Protein AF-Q4D6M6-F1 (afdb_monomer)

pLDDT: mean 87.9, std 9.75, range [48.12, 96.12]

Mean predicted aligned error: 6.36 Å

Structure (mmCIF, N/CA/C/O backbone):
data_AF-Q4D6M6-F1
#
_entry.id   AF-Q4D6M6-F1
#
loop_
_atom_site.group_PDB
_atom_site.id
_atom_site.type_symbol
_atom_site.label_atom_id
_atom_site.label_alt_id
_atom_site.label_comp_id
_atom_site.label_asym_id
_atom_site.label_entity_id
_atom_site.label_seq_id
_atom_site.pdbx_PDB_ins_code
_atom_site.Cartn_x
_atom_site.Cartn_y
_atom_site.Cartn_z
_atom_site.occupancy
_atom_site.B_iso_or_equiv
_atom_site.auth_seq_id
_atom_site.auth_comp_id
_atom_site.a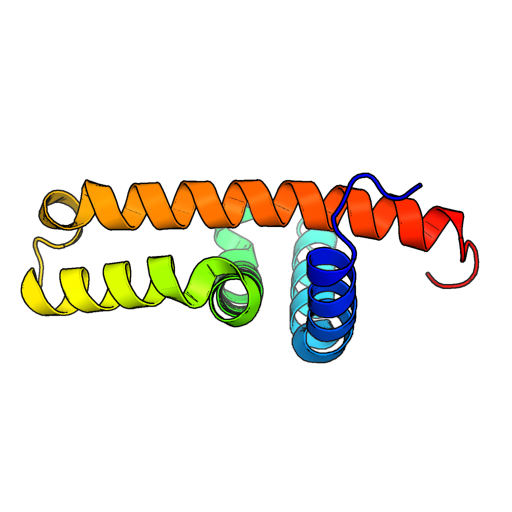uth_asym_id
_atom_site.auth_atom_id
_atom_site.pdbx_PDB_model_num
ATOM 1 N N . MET A 1 1 ? 12.148 -14.452 -15.014 1.00 64.62 1 MET A N 1
ATOM 2 C CA . MET A 1 1 ? 10.703 -14.711 -14.810 1.00 64.62 1 MET A CA 1
ATOM 3 C C . MET A 1 1 ? 10.136 -13.588 -13.953 1.00 64.62 1 MET A C 1
ATOM 5 O O . MET A 1 1 ? 10.892 -13.062 -13.146 1.00 64.62 1 MET A O 1
ATOM 9 N N . SER A 1 2 ? 8.887 -13.163 -14.180 1.00 75.06 2 SER A N 1
ATOM 10 C CA . SER A 1 2 ? 8.258 -12.115 -13.354 1.00 75.06 2 SER A CA 1
ATOM 11 C C . SER A 1 2 ? 8.113 -12.608 -11.917 1.00 75.06 2 SER A C 1
ATOM 13 O O . SER A 1 2 ? 7.853 -13.793 -11.712 1.00 75.06 2 SER A O 1
ATOM 15 N N . ARG A 1 3 ? 8.283 -11.724 -10.929 1.00 82.94 3 ARG A N 1
ATOM 16 C CA . ARG A 1 3 ? 7.992 -12.064 -9.523 1.00 82.94 3 ARG A CA 1
ATOM 17 C C . ARG A 1 3 ? 6.497 -12.271 -9.267 1.00 82.94 3 ARG A C 1
ATOM 19 O O . ARG A 1 3 ? 6.129 -12.938 -8.305 1.00 82.94 3 ARG A O 1
ATOM 26 N N . ASN A 1 4 ? 5.647 -11.696 -10.112 1.00 88.31 4 ASN A N 1
ATOM 27 C CA . ASN A 1 4 ? 4.201 -11.825 -10.026 1.00 88.31 4 ASN A CA 1
ATOM 28 C C . ASN A 1 4 ? 3.701 -13.022 -10.845 1.00 88.31 4 ASN A C 1
ATOM 30 O O . ASN A 1 4 ? 4.332 -13.454 -11.812 1.00 88.31 4 ASN A O 1
ATOM 34 N N . THR A 1 5 ? 2.527 -13.537 -10.478 1.00 91.56 5 THR A N 1
ATOM 35 C CA . THR A 1 5 ? 1.834 -14.551 -11.280 1.00 91.56 5 THR A CA 1
ATOM 36 C C . THR A 1 5 ? 1.391 -13.960 -12.620 1.00 91.56 5 THR A C 1
ATOM 38 O O . THR A 1 5 ? 1.192 -12.749 -12.745 1.00 91.56 5 THR A O 1
ATOM 41 N N . LYS A 1 6 ? 1.203 -14.818 -13.632 1.00 90.88 6 LYS A N 1
ATOM 42 C CA . LYS A 1 6 ? 0.664 -14.396 -14.935 1.00 90.88 6 LYS A CA 1
ATOM 43 C C . LYS A 1 6 ? -0.694 -13.703 -14.776 1.00 90.88 6 LYS A C 1
ATOM 45 O O . LYS A 1 6 ? -0.871 -12.609 -15.286 1.00 90.88 6 LYS A O 1
ATOM 50 N N . GLU A 1 7 ? -1.580 -14.292 -13.975 1.00 92.44 7 GLU A N 1
ATOM 51 C CA . GLU A 1 7 ? -2.896 -13.732 -13.648 1.00 92.44 7 GLU A CA 1
ATOM 52 C C . GLU A 1 7 ? -2.804 -12.318 -13.054 1.00 92.44 7 GLU A C 1
ATOM 54 O O . GLU A 1 7 ? -3.529 -11.420 -13.475 1.00 92.44 7 GLU A O 1
ATOM 59 N N . PHE A 1 8 ? -1.873 -12.088 -12.119 1.00 93.75 8 PHE A N 1
ATOM 60 C CA . PHE A 1 8 ? -1.681 -10.754 -11.555 1.00 93.75 8 PHE A CA 1
ATOM 61 C C . PHE A 1 8 ? -1.210 -9.756 -12.617 1.00 93.75 8 PHE A C 1
ATOM 63 O O . PHE A 1 8 ? -1.690 -8.627 -12.643 1.00 93.75 8 PHE A O 1
ATOM 70 N N . ASN A 1 9 ? -0.286 -10.159 -13.492 1.00 92.06 9 ASN A N 1
ATOM 71 C CA . ASN A 1 9 ? 0.214 -9.287 -14.554 1.00 92.06 9 ASN A CA 1
ATOM 72 C C . ASN A 1 9 ? -0.870 -8.957 -15.592 1.00 92.06 9 ASN A C 1
ATOM 74 O O . ASN A 1 9 ? -0.949 -7.805 -16.004 1.00 92.06 9 ASN A O 1
ATOM 78 N N . ASP A 1 10 ? -1.742 -9.907 -15.942 1.00 92.88 10 ASP A N 1
ATOM 79 C CA . ASP A 1 10 ? -2.874 -9.668 -16.849 1.00 92.88 10 ASP A CA 1
ATOM 80 C C . ASP A 1 10 ? -3.871 -8.659 -16.234 1.00 92.88 10 ASP A C 1
ATOM 82 O O . ASP A 1 10 ? -4.358 -7.741 -16.906 1.00 92.88 10 ASP A O 1
ATOM 86 N N . LEU A 1 11 ? -4.138 -8.769 -14.925 1.00 93.81 11 LEU A N 1
ATOM 87 C CA . LEU A 1 11 ? -4.941 -7.788 -14.188 1.00 93.81 11 LEU A CA 1
ATOM 88 C C . LEU A 1 11 ? -4.242 -6.428 -14.076 1.00 93.81 11 LEU A C 1
ATOM 90 O O . LEU A 1 11 ? -4.903 -5.401 -14.215 1.00 93.81 11 LEU A O 1
ATOM 94 N N . ALA A 1 12 ? -2.924 -6.402 -13.866 1.00 93.25 12 ALA A N 1
ATOM 95 C CA . ALA A 1 12 ? -2.129 -5.177 -13.832 1.00 93.25 12 ALA A CA 1
ATOM 96 C C . ALA A 1 12 ? -2.120 -4.466 -15.191 1.00 93.25 12 ALA A C 1
ATOM 98 O O . ALA A 1 12 ? -2.338 -3.259 -15.238 1.00 93.25 12 ALA A O 1
ATOM 99 N N . ASP A 1 13 ? -1.987 -5.199 -16.300 1.00 91.56 13 ASP A N 1
ATOM 100 C CA . ASP A 1 13 ? -2.105 -4.656 -17.656 1.00 91.56 13 ASP A CA 1
ATOM 101 C C . ASP A 1 13 ? -3.471 -3.991 -17.873 1.00 91.56 13 ASP A C 1
ATOM 103 O O . ASP A 1 13 ? -3.552 -2.880 -18.411 1.00 91.56 13 ASP A O 1
ATOM 107 N N . LYS A 1 14 ? -4.553 -4.652 -17.440 1.00 91.50 14 LYS A N 1
ATOM 108 C CA . LYS A 1 14 ? -5.908 -4.093 -17.505 1.00 91.50 14 LYS A CA 1
ATOM 109 C C . LYS A 1 14 ? -6.046 -2.864 -16.609 1.00 91.50 14 LYS A C 1
ATOM 111 O O . LYS A 1 14 ? -6.560 -1.845 -17.062 1.00 91.50 14 LYS A O 1
ATOM 116 N N . PHE A 1 15 ? -5.576 -2.942 -15.367 1.00 93.44 15 PHE A N 1
ATOM 117 C CA . PHE A 1 15 ? -5.635 -1.853 -14.397 1.00 93.44 15 PHE A CA 1
ATOM 118 C C . PHE A 1 15 ? -4.903 -0.608 -14.906 1.00 93.44 15 PHE A C 1
ATOM 120 O O . PHE A 1 15 ? -5.496 0.465 -14.947 1.00 93.44 15 PHE A O 1
ATOM 127 N N . THR A 1 16 ? -3.665 -0.758 -15.386 1.00 89.38 16 THR A N 1
ATOM 128 C CA . THR A 1 16 ? -2.870 0.345 -15.939 1.00 89.38 16 THR A CA 1
ATOM 129 C C . THR A 1 16 ? -3.537 0.991 -17.149 1.00 89.38 16 THR A C 1
ATOM 131 O O . THR A 1 16 ? -3.350 2.181 -17.347 1.00 89.38 16 THR A O 1
ATOM 134 N N . LYS A 1 17 ? -4.312 0.252 -17.955 1.00 90.94 17 LYS A N 1
ATOM 135 C CA . LYS A 1 17 ? -5.061 0.826 -19.087 1.00 90.94 17 LYS A CA 1
ATOM 136 C C . LYS A 1 17 ? -6.340 1.540 -18.650 1.00 90.94 17 LYS A C 1
ATOM 138 O O . LYS A 1 17 ? -6.631 2.618 -19.150 1.00 90.94 17 LYS A O 1
ATOM 143 N N . VAL A 1 18 ? -7.113 0.930 -17.753 1.00 92.62 18 VAL A N 1
ATOM 144 C CA . VAL A 1 18 ? -8.435 1.438 -17.344 1.00 92.62 18 VAL A CA 1
ATOM 145 C C . VAL A 1 18 ? -8.315 2.632 -16.396 1.00 92.62 18 VAL A C 1
ATOM 147 O O . VAL A 1 18 ? -9.085 3.577 -16.521 1.00 92.62 18 VAL A O 1
ATOM 150 N N . TYR A 1 19 ? -7.344 2.608 -15.480 1.00 92.44 19 TYR A N 1
ATOM 151 C CA . TYR A 1 19 ? -7.156 3.629 -14.441 1.00 92.44 19 TYR A CA 1
ATOM 152 C C . TYR A 1 19 ? -5.979 4.571 -14.726 1.00 92.44 19 TYR A C 1
ATOM 154 O O . TYR A 1 19 ? -5.430 5.202 -13.821 1.00 92.44 19 TYR A O 1
ATOM 162 N N . ASP A 1 20 ? -5.568 4.661 -15.992 1.00 90.38 20 ASP A N 1
ATOM 163 C CA . ASP A 1 20 ? -4.454 5.503 -16.416 1.00 90.38 20 ASP A CA 1
ATOM 164 C C . ASP A 1 20 ? -4.698 6.986 -16.103 1.00 90.38 20 ASP A C 1
ATOM 166 O O . ASP A 1 20 ? -3.791 7.671 -15.636 1.00 90.38 20 ASP A O 1
ATOM 170 N N . GLN A 1 21 ? -5.932 7.472 -16.280 1.00 91.44 21 GLN A N 1
ATOM 171 C CA . GLN A 1 21 ? -6.283 8.854 -15.949 1.00 91.44 21 GLN A CA 1
ATOM 172 C C . GLN A 1 21 ? -6.125 9.126 -14.450 1.00 91.44 21 GLN A C 1
ATOM 174 O O . GLN A 1 21 ? -5.472 10.090 -14.071 1.00 91.44 21 GLN A O 1
ATOM 179 N N . GLN A 1 22 ? -6.646 8.248 -13.589 1.00 91.56 22 GLN A N 1
ATOM 180 C CA . GLN A 1 22 ? -6.534 8.381 -12.133 1.00 91.56 22 GLN A CA 1
ATOM 181 C C . GLN A 1 22 ? -5.072 8.337 -11.682 1.00 91.56 22 GLN A C 1
ATOM 183 O O . GLN A 1 22 ? -4.688 9.067 -10.769 1.00 91.56 22 GLN A O 1
ATOM 188 N N . ARG A 1 23 ? -4.246 7.510 -12.337 1.00 89.44 23 ARG A N 1
ATOM 189 C CA . ARG A 1 23 ? -2.797 7.483 -12.116 1.00 89.44 23 ARG A CA 1
ATOM 190 C C . ARG A 1 23 ? -2.160 8.825 -12.484 1.00 89.44 23 ARG A C 1
ATOM 192 O O . ARG A 1 23 ? -1.456 9.385 -11.652 1.00 89.44 23 ARG A O 1
ATOM 199 N N . ARG A 1 24 ? -2.425 9.352 -13.686 1.00 90.31 24 ARG A N 1
ATOM 200 C CA . ARG A 1 24 ? -1.889 10.650 -14.141 1.00 90.31 24 ARG A CA 1
ATOM 201 C C . ARG A 1 24 ? -2.342 11.797 -13.243 1.00 90.31 24 ARG A C 1
ATOM 203 O O . ARG A 1 24 ? -1.522 12.622 -12.865 1.00 90.31 24 ARG A O 1
ATOM 210 N N . ASP A 1 25 ? -3.614 11.832 -12.859 1.00 91.06 25 ASP A N 1
ATOM 211 C CA . ASP A 1 25 ? -4.162 12.863 -11.972 1.00 91.06 25 ASP A CA 1
ATOM 212 C C . ASP A 1 25 ? -3.485 12.831 -10.599 1.00 91.06 25 ASP A C 1
ATOM 214 O O . ASP A 1 25 ? -3.145 13.877 -10.041 1.00 91.06 25 ASP A O 1
ATOM 218 N N . LEU A 1 26 ? -3.266 11.628 -10.057 1.00 89.88 26 LEU A N 1
ATOM 219 C CA . LEU A 1 26 ? -2.525 11.451 -8.816 1.00 89.88 26 LEU A CA 1
ATOM 220 C C . LEU A 1 26 ? -1.072 11.906 -8.979 1.00 89.88 26 LEU A C 1
ATOM 222 O O . LEU A 1 26 ? -0.604 12.692 -8.166 1.00 89.88 26 LEU A O 1
ATOM 226 N N . GLU A 1 27 ? -0.376 11.484 -10.034 1.00 88.19 27 GLU A N 1
ATOM 227 C CA . GLU A 1 27 ? 1.004 11.900 -10.318 1.00 88.19 27 GLU A CA 1
ATOM 228 C C . GLU A 1 27 ? 1.137 13.424 -10.453 1.00 88.19 27 GLU A C 1
ATOM 230 O O . GLU A 1 27 ? 2.012 14.013 -9.821 1.00 88.19 27 GLU A O 1
ATOM 235 N N . LEU A 1 28 ? 0.239 14.080 -11.192 1.00 89.31 28 LEU A N 1
ATOM 236 C CA . LEU A 1 28 ? 0.206 15.539 -11.336 1.00 89.31 28 LEU A CA 1
ATOM 237 C C . LEU A 1 28 ? -0.052 16.240 -9.997 1.00 89.31 28 LEU A C 1
ATOM 239 O O . LEU A 1 28 ? 0.580 17.255 -9.683 1.00 89.31 28 LEU A O 1
ATOM 243 N N . CYS A 1 29 ? -0.953 15.696 -9.176 1.00 88.69 29 CYS A N 1
ATOM 244 C CA . CYS A 1 29 ? -1.199 16.226 -7.840 1.00 88.69 29 CYS A CA 1
ATOM 245 C C . CYS A 1 29 ? 0.054 16.115 -6.957 1.00 88.69 29 CYS A C 1
ATOM 247 O O . CYS A 1 29 ? 0.461 17.098 -6.342 1.00 88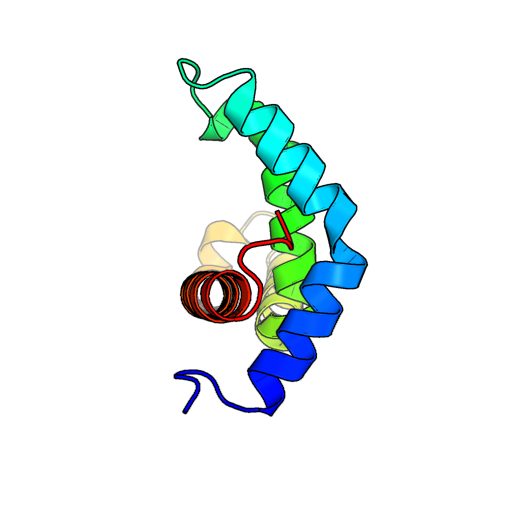.69 29 CYS A O 1
ATOM 249 N N . LEU A 1 30 ? 0.714 14.952 -6.962 1.00 85.94 30 LEU A N 1
ATOM 250 C CA . LEU A 1 30 ? 1.940 14.708 -6.198 1.00 85.94 30 LEU A CA 1
ATOM 251 C C . LEU A 1 30 ? 3.089 15.626 -6.643 1.00 85.94 30 LEU A C 1
ATOM 253 O O . LEU A 1 30 ? 3.810 16.162 -5.806 1.00 85.94 30 LEU A O 1
ATOM 257 N N . GLN A 1 31 ? 3.243 15.841 -7.952 1.00 84.50 31 GLN A N 1
ATOM 258 C CA . GLN A 1 31 ? 4.294 16.689 -8.520 1.00 84.50 31 GLN A CA 1
ATOM 259 C C . GLN A 1 31 ? 4.077 18.181 -8.249 1.00 84.50 31 GLN A C 1
ATOM 261 O O . GLN A 1 31 ? 5.040 18.911 -8.030 1.00 84.50 31 GLN A O 1
ATOM 266 N N . SER A 1 32 ? 2.829 18.655 -8.250 1.00 80.38 32 SER A N 1
ATOM 267 C CA . SER A 1 32 ? 2.534 20.082 -8.047 1.00 80.38 32 SER A CA 1
ATOM 268 C C . SER A 1 32 ? 2.680 20.545 -6.592 1.00 80.38 32 SER A C 1
ATOM 270 O O . SER A 1 32 ? 2.646 21.748 -6.332 1.00 80.38 32 SER A O 1
ATOM 272 N N . ARG A 1 33 ? 2.816 19.611 -5.639 1.00 70.94 33 ARG A N 1
ATOM 273 C CA . ARG A 1 33 ? 2.633 19.864 -4.199 1.00 70.94 33 ARG A CA 1
ATOM 274 C C . ARG A 1 33 ? 3.647 19.123 -3.321 1.00 70.94 33 ARG A C 1
ATOM 276 O O . ARG A 1 33 ? 3.330 18.740 -2.203 1.00 70.94 33 ARG A O 1
ATOM 283 N N . VAL A 1 34 ? 4.875 18.936 -3.816 1.00 67.38 34 VAL A N 1
ATOM 284 C CA . VAL A 1 34 ? 5.937 18.136 -3.160 1.00 67.38 34 VAL A CA 1
ATOM 285 C C . VAL A 1 34 ? 6.218 18.554 -1.705 1.00 67.38 34 VAL A C 1
ATOM 287 O O . VAL A 1 34 ? 6.612 17.713 -0.903 1.00 67.38 34 VAL A O 1
ATOM 290 N N . ASN A 1 35 ? 5.990 19.825 -1.357 1.00 69.19 35 ASN A N 1
ATOM 291 C CA . ASN A 1 35 ? 6.245 20.375 -0.019 1.00 69.19 35 ASN A CA 1
ATOM 292 C C . ASN A 1 35 ? 5.005 20.460 0.885 1.00 69.19 35 ASN A C 1
ATOM 294 O O . ASN A 1 35 ? 5.142 20.816 2.054 1.00 69.19 35 ASN A O 1
ATOM 298 N N . ASP A 1 36 ? 3.813 20.176 0.361 1.00 71.75 36 ASP A N 1
ATOM 299 C CA . ASP A 1 36 ? 2.580 20.232 1.144 1.00 71.75 36 ASP A CA 1
ATOM 300 C C . ASP A 1 36 ? 2.313 18.873 1.805 1.00 71.75 36 ASP A C 1
ATOM 302 O O . ASP A 1 36 ? 2.929 17.863 1.453 1.00 71.75 36 ASP A O 1
ATOM 306 N N . ASP A 1 37 ? 1.374 18.810 2.756 1.00 74.00 37 ASP A N 1
ATOM 307 C CA . ASP A 1 37 ? 0.888 17.521 3.253 1.00 74.00 37 ASP A CA 1
ATOM 308 C C . ASP A 1 37 ? 0.136 16.805 2.125 1.00 74.00 37 ASP A C 1
ATOM 310 O O . ASP A 1 37 ? -1.080 16.914 1.958 1.00 74.00 37 ASP A O 1
ATOM 314 N N . ILE A 1 38 ? 0.894 16.070 1.319 1.00 69.06 38 ILE A N 1
ATOM 315 C CA . ILE A 1 38 ? 0.431 15.306 0.167 1.00 69.06 38 ILE A CA 1
ATOM 316 C C . ILE A 1 38 ? -0.728 14.377 0.552 1.00 69.06 38 ILE A C 1
ATOM 318 O O . ILE A 1 38 ? -1.639 14.154 -0.255 1.00 69.06 38 ILE A O 1
ATOM 322 N N . ASN A 1 39 ? -0.717 13.841 1.781 1.00 68.31 39 ASN A N 1
ATOM 323 C CA . ASN A 1 39 ? -1.782 12.966 2.257 1.00 68.31 39 ASN A CA 1
ATOM 324 C C . ASN A 1 39 ? -3.088 13.711 2.497 1.00 68.31 39 ASN A C 1
ATOM 326 O O . ASN A 1 39 ? -4.117 13.045 2.521 1.00 68.31 39 ASN A O 1
ATOM 330 N N . PHE A 1 40 ? -3.063 15.031 2.672 1.00 76.44 40 PHE A N 1
ATOM 331 C CA . PHE A 1 40 ? -4.247 15.880 2.739 1.00 76.44 40 PHE A CA 1
ATOM 332 C C . PHE A 1 40 ? -4.608 16.467 1.368 1.00 76.44 40 PHE A C 1
ATOM 334 O O . PHE A 1 40 ? -5.764 16.421 0.953 1.00 76.44 40 PHE A O 1
ATOM 341 N N . VAL A 1 41 ? -3.618 16.949 0.615 1.00 82.50 41 VAL A N 1
ATOM 342 C CA . VAL A 1 41 ? -3.851 17.675 -0.643 1.00 82.50 41 VAL A CA 1
ATOM 343 C C . VAL A 1 41 ? -4.359 16.761 -1.761 1.00 82.50 41 VAL A C 1
ATOM 345 O O . VAL A 1 41 ? -5.289 17.120 -2.482 1.00 82.50 41 VAL A O 1
ATOM 348 N N . CYS A 1 42 ? -3.801 15.556 -1.886 1.00 87.12 42 CYS A N 1
ATOM 349 C CA . CYS A 1 42 ? -4.122 14.634 -2.978 1.00 87.12 42 CYS A CA 1
ATOM 350 C C . CYS A 1 42 ? -5.121 13.537 -2.581 1.00 87.12 42 CYS A C 1
ATOM 352 O O . CYS A 1 42 ? -5.208 12.511 -3.260 1.00 87.12 42 CYS A O 1
ATOM 354 N N . GLN A 1 43 ? -5.885 13.722 -1.493 1.00 87.06 43 GLN A N 1
ATOM 355 C CA . GLN A 1 43 ? -6.823 12.708 -0.981 1.00 87.06 43 GLN A CA 1
ATOM 356 C C . GLN A 1 43 ? -7.819 12.236 -2.032 1.00 87.06 43 GLN A C 1
ATOM 358 O O . GLN A 1 43 ? -8.067 11.038 -2.146 1.00 87.06 43 GLN A O 1
ATOM 363 N N . LYS A 1 44 ? -8.359 13.164 -2.826 1.00 88.94 44 LYS A N 1
ATOM 364 C CA . LYS A 1 44 ? -9.347 12.849 -3.859 1.00 88.94 44 LYS A CA 1
ATOM 365 C C . LYS A 1 44 ? -8.762 11.931 -4.936 1.00 88.94 44 LYS A C 1
ATOM 367 O O . LYS A 1 44 ? -9.342 10.892 -5.239 1.00 88.94 44 LYS A O 1
ATOM 372 N N . GLN A 1 45 ? -7.604 12.291 -5.489 1.00 90.19 45 GLN A N 1
ATOM 373 C CA . GLN A 1 45 ? -6.928 11.520 -6.536 1.00 90.19 45 GLN A CA 1
ATOM 374 C C . GLN A 1 45 ? -6.441 10.173 -5.996 1.00 90.19 45 GLN A C 1
ATOM 376 O O . GLN A 1 45 ? -6.614 9.140 -6.643 1.00 90.19 45 GLN A O 1
ATOM 381 N N . LYS A 1 46 ? -5.904 10.164 -4.771 1.00 87.75 46 LYS A N 1
ATOM 382 C CA . LYS A 1 46 ? -5.496 8.942 -4.073 1.00 87.75 46 LYS A CA 1
ATOM 383 C C . LYS A 1 46 ? -6.687 8.006 -3.866 1.00 87.75 46 LYS A C 1
ATOM 385 O O . LYS A 1 46 ? -6.563 6.815 -4.128 1.00 87.75 46 LYS A O 1
ATOM 390 N N . GLY A 1 47 ? -7.835 8.541 -3.449 1.00 89.38 47 GLY A N 1
ATOM 391 C CA . GLY A 1 47 ? -9.078 7.793 -3.276 1.00 89.38 47 GLY A CA 1
ATOM 392 C C . GLY A 1 47 ? -9.555 7.141 -4.571 1.00 89.38 47 GLY A C 1
ATOM 393 O O . GLY A 1 47 ? -9.791 5.938 -4.584 1.00 89.38 47 GLY A O 1
ATOM 394 N N . ALA A 1 48 ? -9.602 7.894 -5.673 1.00 90.38 48 ALA A N 1
ATOM 395 C CA . ALA A 1 48 ? -10.011 7.365 -6.977 1.00 90.38 48 ALA A CA 1
ATOM 396 C C . ALA A 1 48 ? -9.070 6.257 -7.492 1.00 90.38 48 ALA A C 1
ATOM 398 O O . ALA A 1 48 ? -9.517 5.249 -8.039 1.00 90.38 48 ALA A O 1
ATOM 399 N N . TYR A 1 49 ? -7.759 6.410 -7.289 1.00 90.94 49 TYR A N 1
ATOM 400 C CA . TYR A 1 49 ? -6.788 5.379 -7.658 1.00 90.94 49 TYR A CA 1
ATOM 401 C C . TYR A 1 49 ? -6.916 4.119 -6.781 1.00 90.94 49 TYR A C 1
ATOM 403 O O . TYR A 1 49 ? -6.901 2.997 -7.294 1.00 90.94 49 TYR A O 1
ATOM 411 N N . LEU A 1 50 ? -7.099 4.287 -5.464 1.00 90.12 50 LEU A N 1
ATOM 412 C CA . LEU A 1 50 ? -7.327 3.181 -4.525 1.00 90.12 50 LEU A CA 1
ATOM 413 C C . LEU A 1 50 ? -8.654 2.460 -4.777 1.00 90.12 50 LEU A C 1
ATOM 415 O O . LEU A 1 50 ? -8.711 1.242 -4.627 1.00 90.12 50 LEU A O 1
ATOM 419 N N . GLU A 1 51 ? -9.698 3.171 -5.197 1.00 90.75 51 GLU A N 1
ATOM 420 C CA . GLU A 1 51 ? -10.961 2.565 -5.616 1.00 90.75 51 GLU A CA 1
ATOM 421 C C . GLU A 1 51 ? -10.752 1.641 -6.821 1.00 90.75 51 GLU A C 1
ATOM 423 O O . GLU A 1 51 ? -11.264 0.523 -6.837 1.00 90.75 51 GLU A O 1
ATOM 428 N N . GLY A 1 52 ? -9.926 2.041 -7.791 1.00 92.56 52 GLY A N 1
ATOM 429 C CA . GLY A 1 52 ? -9.568 1.164 -8.902 1.00 92.56 52 GLY A CA 1
ATOM 430 C C . GLY A 1 52 ? -8.844 -0.105 -8.455 1.00 92.56 52 GLY A C 1
ATOM 431 O O . GLY A 1 52 ? -9.165 -1.203 -8.913 1.00 92.56 52 GLY A O 1
ATOM 432 N N . ILE A 1 53 ? -7.909 0.024 -7.509 1.00 93.31 53 ILE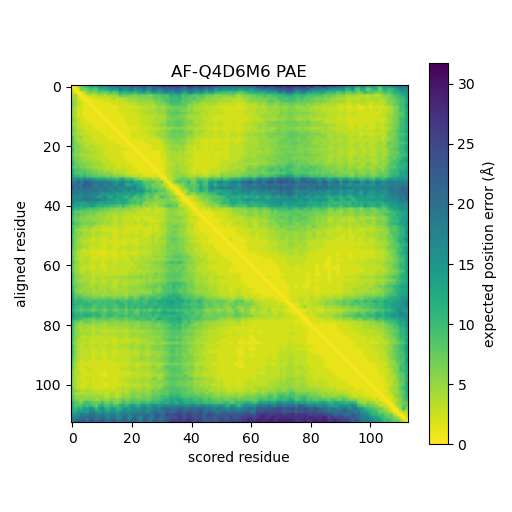 A N 1
ATOM 433 C CA . ILE A 1 53 ? -7.234 -1.131 -6.902 1.00 93.31 53 ILE A CA 1
ATOM 434 C C . ILE A 1 53 ? -8.252 -2.034 -6.196 1.00 93.31 53 ILE A C 1
ATOM 436 O O . ILE A 1 53 ? -8.213 -3.256 -6.363 1.00 93.31 53 ILE A O 1
ATOM 440 N N . ALA A 1 54 ? -9.182 -1.439 -5.448 1.00 93.50 54 ALA A N 1
ATOM 441 C CA . ALA A 1 54 ? -10.237 -2.157 -4.752 1.00 93.50 54 ALA A CA 1
ATOM 442 C C . ALA A 1 54 ? -11.094 -2.973 -5.72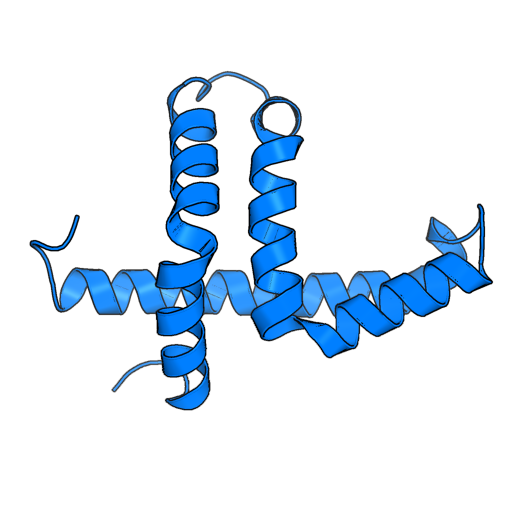4 1.00 93.50 54 ALA A C 1
ATOM 444 O O . ALA A 1 54 ? -11.254 -4.173 -5.530 1.00 93.50 54 ALA A O 1
ATOM 445 N N . GLN A 1 55 ? -11.582 -2.359 -6.804 1.00 93.06 55 GLN A N 1
ATOM 446 C CA . GLN A 1 55 ? -12.473 -3.027 -7.755 1.00 93.06 55 GLN A CA 1
ATOM 447 C C . GLN A 1 55 ? -11.780 -4.115 -8.584 1.00 93.06 55 GLN A C 1
ATOM 449 O O . GLN A 1 55 ? -12.426 -5.100 -8.944 1.00 93.06 55 GLN A O 1
ATOM 454 N N . VAL A 1 56 ? -10.487 -3.963 -8.893 1.00 94.62 56 VAL A N 1
ATOM 455 C CA . VAL A 1 56 ? -9.762 -4.924 -9.741 1.00 94.62 56 VAL A CA 1
ATOM 456 C C . VAL A 1 56 ? -9.147 -6.068 -8.940 1.00 94.62 56 VAL A C 1
ATOM 458 O O . VAL A 1 56 ? -9.202 -7.211 -9.388 1.00 94.62 56 VAL A O 1
ATOM 461 N N . PHE A 1 57 ? -8.564 -5.785 -7.774 1.00 96.12 57 PHE A N 1
ATOM 462 C CA . PHE A 1 57 ? -7.739 -6.762 -7.057 1.00 96.12 57 PHE A CA 1
ATOM 463 C C . PHE A 1 57 ? -8.291 -7.169 -5.693 1.00 96.12 57 PHE A C 1
ATOM 465 O O . PHE A 1 57 ? -8.079 -8.303 -5.278 1.00 96.12 57 PHE A O 1
ATOM 472 N N . CYS A 1 58 ? -8.986 -6.265 -5.002 1.00 95.31 58 CYS A N 1
ATOM 473 C CA . CYS A 1 58 ? -9.420 -6.459 -3.614 1.00 95.31 58 CYS A CA 1
ATOM 474 C C . CYS A 1 58 ? -10.943 -6.438 -3.473 1.00 95.31 58 CYS A C 1
ATOM 476 O O . CYS A 1 58 ? -11.473 -6.019 -2.444 1.00 95.31 58 CYS A O 1
ATOM 478 N N . LYS A 1 59 ? -11.662 -6.842 -4.529 1.00 95.31 59 LYS A N 1
ATOM 479 C CA . LYS A 1 59 ? -13.116 -6.676 -4.613 1.00 95.31 59 LYS A CA 1
ATOM 480 C C . LYS A 1 59 ? -13.830 -7.399 -3.477 1.00 95.31 59 LYS A C 1
ATOM 482 O O . LYS A 1 59 ? -14.760 -6.861 -2.894 1.00 95.31 59 LYS A O 1
ATOM 487 N N . LYS A 1 60 ? -13.363 -8.599 -3.137 1.00 95.94 60 LYS A N 1
ATOM 488 C CA . LYS A 1 60 ? -13.926 -9.416 -2.062 1.00 95.94 60 LYS A CA 1
ATOM 489 C C . LYS A 1 60 ? -13.816 -8.714 -0.708 1.00 95.94 60 LYS A C 1
ATOM 491 O O . LYS A 1 60 ? -14.796 -8.648 0.028 1.00 95.94 60 LYS A O 1
ATOM 496 N N . GLU A 1 61 ? -12.633 -8.204 -0.383 1.00 96.00 61 GLU A N 1
ATOM 497 C CA . GLU A 1 61 ? -12.350 -7.512 0.874 1.00 96.00 61 GLU A CA 1
ATOM 498 C C . GLU A 1 61 ? -13.081 -6.166 0.933 1.00 96.00 61 GLU A C 1
ATOM 500 O O . GLU A 1 61 ? -13.648 -5.821 1.968 1.00 96.00 61 GLU A O 1
ATOM 505 N N . TYR A 1 62 ? -13.136 -5.444 -0.189 1.00 94.69 62 TYR A N 1
ATOM 506 C CA . TYR A 1 62 ? -13.890 -4.200 -0.321 1.00 94.69 62 TYR A CA 1
ATOM 507 C C . TYR A 1 62 ? -15.393 -4.420 -0.113 1.00 94.69 62 TYR A C 1
ATOM 509 O O . TYR A 1 62 ? -16.002 -3.755 0.722 1.00 94.69 62 TYR A O 1
ATOM 517 N N . ASP A 1 63 ? -15.990 -5.389 -0.812 1.00 95.75 63 ASP A N 1
ATOM 518 C CA . ASP A 1 63 ? -17.419 -5.695 -0.712 1.00 95.75 63 ASP A CA 1
ATOM 519 C C . ASP A 1 63 ? -17.780 -6.175 0.712 1.00 95.75 63 ASP A C 1
ATOM 521 O O . ASP A 1 63 ? -18.839 -5.819 1.238 1.00 95.75 63 ASP A O 1
ATOM 525 N N . ALA A 1 64 ? -16.887 -6.922 1.378 1.00 95.94 64 ALA A N 1
ATOM 526 C CA . ALA A 1 64 ? -17.041 -7.301 2.785 1.00 95.94 64 ALA A CA 1
ATOM 527 C C . ALA A 1 64 ? -17.006 -6.083 3.723 1.00 95.94 64 ALA A C 1
ATOM 529 O O . ALA A 1 64 ? -17.873 -5.958 4.590 1.00 95.94 64 ALA A O 1
ATOM 530 N N . GLY A 1 65 ? -16.063 -5.159 3.509 1.00 94.00 65 GLY A N 1
ATOM 531 C CA . GLY A 1 65 ? -15.980 -3.894 4.239 1.00 94.00 65 GLY A CA 1
ATOM 532 C C . GLY A 1 65 ? -17.236 -3.045 4.071 1.00 94.00 65 GLY A C 1
ATOM 533 O O . GLY A 1 65 ? -17.843 -2.656 5.065 1.00 94.00 65 GLY A O 1
ATOM 534 N N . VAL A 1 66 ? -17.699 -2.841 2.835 1.00 93.62 66 VAL A N 1
ATOM 535 C CA . VAL A 1 66 ? -18.936 -2.096 2.541 1.00 93.62 66 VAL A CA 1
ATOM 536 C C . VAL A 1 66 ? -20.149 -2.759 3.189 1.00 93.62 66 VAL A C 1
ATOM 538 O O . VAL A 1 66 ? -21.006 -2.074 3.750 1.00 93.62 66 VAL A O 1
ATOM 541 N N . LYS A 1 67 ? -20.242 -4.093 3.136 1.00 95.75 67 LYS A N 1
ATOM 542 C CA . LYS A 1 67 ? -21.329 -4.834 3.785 1.00 95.75 67 LYS A CA 1
ATOM 543 C C . LYS A 1 67 ? -21.322 -4.620 5.297 1.00 95.75 67 LYS A C 1
ATOM 545 O O . LYS A 1 67 ? -22.382 -4.366 5.863 1.00 95.75 67 LYS A O 1
ATOM 550 N N . CYS A 1 68 ? -20.155 -4.703 5.934 1.00 95.44 68 CYS A N 1
ATOM 551 C CA . CYS A 1 68 ? -20.041 -4.460 7.365 1.00 95.44 68 CYS A CA 1
ATOM 552 C C . CYS A 1 68 ? -20.385 -3.006 7.713 1.00 95.44 68 CYS A C 1
ATOM 554 O O . CYS A 1 68 ? -21.208 -2.774 8.593 1.00 95.44 68 CYS A O 1
ATOM 556 N N . GLN A 1 69 ? -19.841 -2.028 6.980 1.00 94.00 69 GLN A N 1
ATOM 557 C CA . GLN A 1 69 ? -20.105 -0.604 7.214 1.00 94.00 69 GLN A CA 1
ATOM 558 C C . GLN A 1 69 ? -21.602 -0.284 7.145 1.00 94.00 69 GLN A C 1
ATOM 560 O O . GLN A 1 69 ? -22.128 0.419 8.004 1.00 94.00 69 GLN A O 1
ATOM 565 N N . LYS A 1 70 ? -22.311 -0.858 6.165 1.00 94.88 70 LYS A N 1
ATOM 566 C CA . LYS A 1 70 ? -23.769 -0.718 6.049 1.00 94.88 70 LYS A CA 1
ATOM 567 C C . LYS A 1 70 ? -24.525 -1.320 7.236 1.00 94.88 70 LYS A C 1
ATOM 569 O O . LYS A 1 70 ? -25.567 -0.788 7.598 1.00 94.88 70 LYS A O 1
ATOM 574 N N . ALA A 1 71 ? -24.032 -2.415 7.814 1.00 95.44 71 ALA A N 1
ATOM 575 C CA . ALA A 1 71 ? -24.659 -3.068 8.961 1.00 95.44 71 ALA A CA 1
ATOM 576 C C . ALA A 1 71 ? -24.376 -2.340 10.288 1.00 95.44 71 ALA A C 1
ATOM 578 O O . ALA A 1 71 ? -25.275 -2.216 11.112 1.00 95.44 71 ALA A O 1
ATOM 579 N N . ALA A 1 72 ? -23.152 -1.839 10.471 1.00 94.56 72 ALA A N 1
ATOM 580 C CA . ALA A 1 72 ? -22.694 -1.182 11.697 1.00 94.56 72 ALA A CA 1
ATOM 581 C C . ALA A 1 72 ? -23.128 0.293 11.822 1.00 94.56 72 ALA A C 1
ATOM 583 O O . ALA A 1 72 ? -23.090 0.871 12.911 1.00 94.56 72 ALA A O 1
ATOM 584 N N . GLY A 1 73 ? -23.503 0.942 10.712 1.00 93.94 73 GLY A N 1
ATOM 585 C CA . GLY A 1 73 ? -23.873 2.358 10.703 1.00 93.94 73 GLY A CA 1
ATOM 586 C C . GLY A 1 73 ? -22.725 3.241 11.199 1.00 93.94 73 GLY A C 1
ATOM 587 O O . GLY A 1 73 ? -21.594 3.119 10.739 1.00 93.94 73 GLY A O 1
ATOM 588 N N . GLU A 1 74 ? -22.986 4.118 12.167 1.00 92.69 74 GLU A N 1
ATOM 589 C CA . GLU A 1 74 ? -21.973 5.034 12.721 1.00 92.69 74 GLU A CA 1
ATOM 590 C C . GLU A 1 74 ? -20.835 4.321 13.469 1.00 92.69 74 GLU A C 1
ATOM 592 O O . GLU A 1 74 ? -19.738 4.866 13.595 1.00 92.69 74 GLU A O 1
ATOM 597 N N . ARG A 1 75 ? -21.054 3.084 13.931 1.00 91.50 75 ARG A N 1
ATOM 598 C CA . ARG A 1 75 ? -20.062 2.303 14.689 1.00 91.50 75 ARG A CA 1
ATOM 599 C C . ARG A 1 75 ? -19.105 1.508 13.809 1.00 91.50 75 ARG A C 1
ATOM 601 O O . ARG A 1 75 ? -18.289 0.739 14.321 1.00 91.50 75 ARG A O 1
ATOM 608 N N . TRP A 1 76 ? -19.161 1.711 12.493 1.00 91.81 76 TRP A N 1
ATOM 609 C CA . TRP A 1 76 ? -18.374 0.962 11.516 1.00 91.81 76 TRP A CA 1
ATOM 610 C C . TRP A 1 76 ? -16.869 0.950 11.806 1.00 91.81 76 TRP A C 1
ATOM 612 O O . TRP A 1 76 ? -16.205 -0.048 11.539 1.00 91.81 76 TRP A O 1
ATOM 622 N N . SER A 1 77 ? -16.315 2.030 12.363 1.00 87.94 77 SER A N 1
ATOM 623 C CA . SER A 1 77 ? -14.877 2.133 12.631 1.00 87.94 77 SER A CA 1
ATOM 624 C C . SER A 1 77 ? -14.401 1.091 13.646 1.00 87.94 77 SER A C 1
ATOM 626 O O . SER A 1 77 ? -13.294 0.570 13.518 1.00 87.94 77 SER A O 1
ATOM 628 N N . THR A 1 78 ? -15.253 0.756 14.618 1.00 90.12 78 THR A N 1
ATOM 629 C CA . THR A 1 78 ? -14.968 -0.245 15.653 1.00 90.12 78 THR A CA 1
ATOM 630 C C . THR A 1 78 ? -15.491 -1.620 15.248 1.00 90.12 78 THR A C 1
ATOM 632 O O . THR A 1 78 ? -14.770 -2.608 15.360 1.00 90.12 78 THR A O 1
ATOM 635 N N . GLU A 1 79 ? -16.719 -1.698 14.733 1.00 93.19 79 GLU A N 1
ATOM 636 C CA . GLU A 1 79 ? -17.374 -2.977 14.429 1.00 93.19 79 GLU A CA 1
ATOM 637 C C . GLU A 1 79 ? -16.793 -3.673 13.189 1.00 93.19 79 GLU A C 1
ATOM 639 O O . GLU A 1 79 ? -16.763 -4.900 13.141 1.00 93.19 79 GLU A O 1
ATOM 644 N N . CYS A 1 80 ? -16.258 -2.916 12.225 1.00 95.12 80 CYS A N 1
ATOM 645 C CA . CYS A 1 80 ? -15.715 -3.447 10.968 1.00 95.12 80 CYS A CA 1
ATOM 646 C C . CYS A 1 80 ? -14.186 -3.468 10.925 1.00 95.12 80 CYS A C 1
ATOM 648 O O . CYS A 1 80 ? -13.585 -3.457 9.847 1.00 95.12 80 CYS A O 1
ATOM 650 N N . PHE A 1 81 ? -13.528 -3.455 12.090 1.00 93.94 81 PHE A N 1
ATOM 651 C CA . PHE A 1 81 ? -12.066 -3.437 12.181 1.00 93.94 81 PHE A CA 1
ATOM 652 C C . PHE A 1 81 ? -11.429 -4.580 11.379 1.00 93.94 81 PHE A C 1
ATOM 654 O O . PHE A 1 81 ? -10.466 -4.366 10.647 1.00 93.94 81 PHE A O 1
ATOM 661 N N . LYS A 1 82 ? -12.000 -5.787 11.459 1.00 94.94 82 LYS A N 1
ATOM 662 C CA . LYS A 1 82 ? -11.492 -6.974 10.763 1.00 94.94 82 LYS A CA 1
ATOM 663 C C . LYS A 1 82 ? -11.525 -6.807 9.242 1.00 94.94 82 LYS A C 1
ATOM 665 O O . LYS A 1 82 ? -10.536 -7.101 8.573 1.00 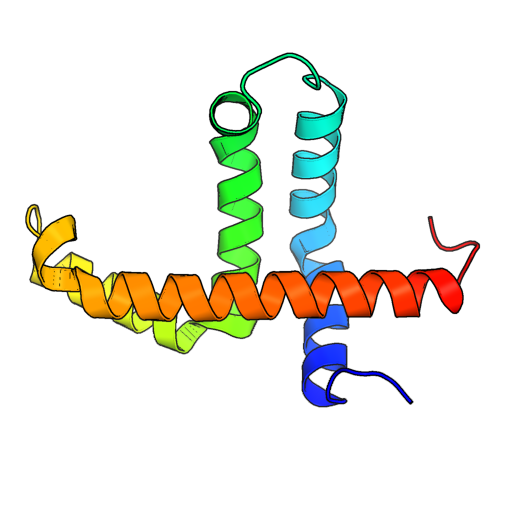94.94 82 LYS A O 1
ATOM 670 N N . GLU A 1 83 ? -12.642 -6.340 8.698 1.00 95.69 83 GLU A N 1
ATOM 671 C CA . GLU A 1 83 ? -12.835 -6.118 7.267 1.00 95.69 83 GLU A CA 1
ATOM 672 C C . GLU A 1 83 ? -11.939 -4.982 6.765 1.00 95.69 83 GLU A C 1
ATOM 674 O O . GLU A 1 83 ? -11.300 -5.119 5.722 1.00 95.69 83 GLU A O 1
ATOM 679 N N . ASN A 1 84 ? -11.817 -3.902 7.542 1.00 91.50 84 ASN A N 1
ATOM 680 C CA . ASN A 1 84 ? -10.925 -2.787 7.227 1.00 91.50 84 ASN A CA 1
ATOM 681 C C . ASN A 1 84 ? -9.453 -3.232 7.198 1.00 91.50 84 ASN A C 1
ATOM 683 O O . ASN A 1 84 ? -8.716 -2.861 6.284 1.00 91.50 84 ASN A O 1
ATOM 687 N N . VAL A 1 85 ? -9.025 -4.065 8.154 1.00 94.00 85 VAL A N 1
ATOM 688 C CA . VAL A 1 85 ? -7.670 -4.643 8.173 1.00 94.00 85 VAL A CA 1
ATOM 689 C C . VAL A 1 85 ? -7.449 -5.559 6.971 1.00 94.00 85 VAL A C 1
ATOM 691 O O 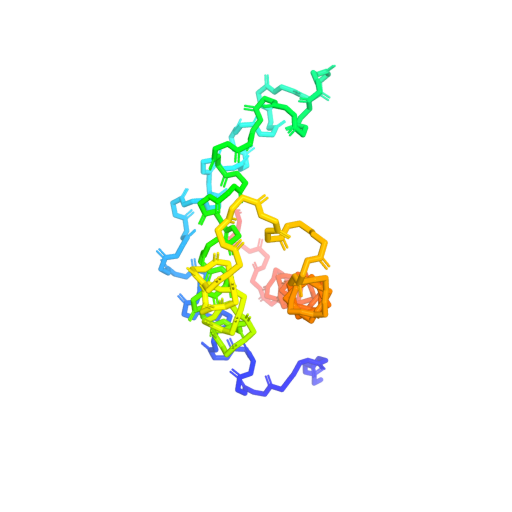. VAL A 1 85 ? -6.418 -5.439 6.310 1.00 94.00 85 VAL A O 1
ATOM 694 N N . ALA A 1 86 ? -8.405 -6.432 6.643 1.00 95.19 86 ALA A N 1
ATOM 695 C CA . ALA A 1 86 ? -8.297 -7.322 5.487 1.00 95.19 86 ALA A CA 1
ATOM 696 C C . ALA A 1 86 ? -8.179 -6.536 4.168 1.00 95.19 86 ALA A C 1
ATOM 698 O O . ALA A 1 86 ? -7.310 -6.823 3.341 1.00 95.19 86 ALA A O 1
ATOM 699 N N . PHE A 1 87 ? -8.993 -5.491 3.998 1.00 94.50 87 PHE A N 1
ATOM 700 C CA . PHE A 1 87 ? -8.902 -4.592 2.851 1.00 94.50 87 PHE A CA 1
ATOM 701 C C . PHE A 1 87 ? -7.559 -3.842 2.806 1.00 94.50 87 PHE A C 1
ATOM 703 O O . PHE A 1 87 ? -6.925 -3.764 1.750 1.00 94.50 87 PHE A O 1
ATOM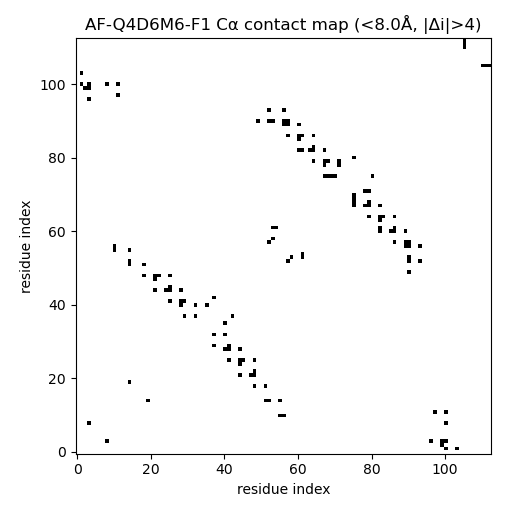 710 N N . GLY A 1 88 ? -7.071 -3.355 3.951 1.00 93.06 88 GLY A N 1
ATOM 711 C CA . GLY A 1 88 ? -5.757 -2.715 4.067 1.00 93.06 88 GLY A CA 1
ATOM 712 C C . GLY A 1 88 ? -4.601 -3.642 3.675 1.00 93.06 88 GLY A C 1
ATOM 713 O O . GLY A 1 88 ? -3.714 -3.253 2.919 1.00 93.06 88 GLY A O 1
ATOM 714 N N . GLN A 1 89 ? -4.635 -4.900 4.116 1.00 94.94 89 GLN A N 1
ATOM 715 C CA . GLN A 1 89 ? -3.619 -5.899 3.768 1.00 94.94 89 GLN A CA 1
ATOM 716 C C . GLN A 1 89 ? -3.639 -6.255 2.277 1.00 94.94 89 GLN A C 1
ATOM 718 O O . GLN A 1 89 ? -2.578 -6.392 1.657 1.00 94.94 89 GLN A O 1
ATOM 723 N N . CYS A 1 90 ? -4.832 -6.382 1.687 1.00 95.81 90 CYS A N 1
ATOM 724 C CA . CYS A 1 90 ? -4.958 -6.625 0.256 1.00 95.81 90 CYS A CA 1
ATOM 725 C C . CYS A 1 90 ? -4.398 -5.449 -0.553 1.00 95.81 90 CYS A C 1
ATOM 727 O O . CYS A 1 90 ? -3.547 -5.650 -1.421 1.00 95.81 90 CYS A O 1
ATOM 729 N N . THR A 1 91 ? -4.808 -4.219 -0.232 1.00 93.25 91 THR A N 1
ATOM 730 C CA . THR A 1 91 ? -4.362 -3.022 -0.961 1.00 93.25 91 THR A CA 1
ATOM 731 C C . THR A 1 91 ? -2.851 -2.803 -0.848 1.00 93.25 91 THR A C 1
ATOM 733 O O . THR A 1 91 ? -2.211 -2.570 -1.871 1.00 93.25 91 THR A O 1
ATOM 736 N N . ASP A 1 92 ? -2.247 -2.974 0.334 1.00 92.50 92 ASP A N 1
ATOM 737 C CA . ASP A 1 92 ? -0.786 -2.906 0.517 1.00 92.50 92 ASP A CA 1
ATOM 738 C C . ASP A 1 92 ? -0.046 -3.966 -0.318 1.00 92.50 92 ASP A C 1
ATOM 740 O O . ASP A 1 92 ? 0.926 -3.668 -1.021 1.00 92.50 92 ASP A O 1
ATOM 744 N N . THR A 1 93 ? -0.543 -5.206 -0.315 1.00 94.19 93 THR A N 1
ATOM 745 C CA . THR A 1 93 ? 0.044 -6.290 -1.115 1.00 94.19 93 THR A CA 1
ATOM 746 C C . THR A 1 93 ? -0.025 -5.980 -2.609 1.00 94.19 93 THR A C 1
ATOM 748 O O . THR A 1 93 ? 0.955 -6.174 -3.335 1.00 94.19 93 THR A O 1
ATOM 751 N N . VAL A 1 94 ? -1.168 -5.485 -3.0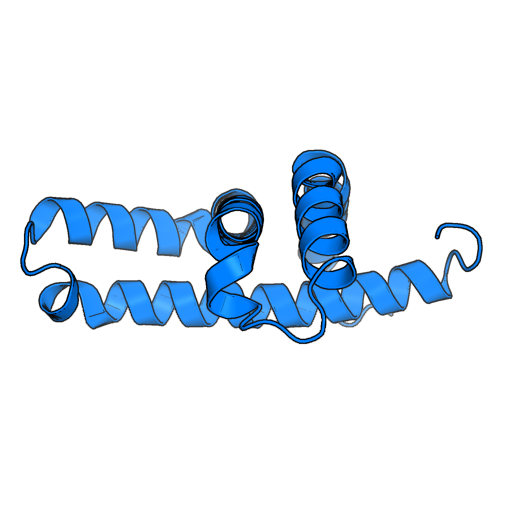85 1.00 94.69 94 VAL A N 1
ATOM 752 C CA . VAL A 1 94 ? -1.366 -5.134 -4.494 1.00 94.69 94 VAL A CA 1
ATOM 753 C C . VAL A 1 94 ? -0.485 -3.956 -4.891 1.00 94.69 94 VAL A C 1
ATOM 755 O O . VAL A 1 94 ? 0.152 -4.025 -5.937 1.00 94.69 94 VAL A O 1
ATOM 758 N N . LEU A 1 95 ? -0.366 -2.924 -4.052 1.00 92.00 95 LEU A N 1
ATOM 759 C CA . LEU A 1 95 ? 0.523 -1.785 -4.298 1.00 92.00 95 LEU A CA 1
ATOM 760 C C . LEU A 1 95 ? 1.980 -2.233 -4.472 1.00 92.00 95 LEU A C 1
ATOM 762 O O . LEU A 1 95 ? 2.632 -1.846 -5.443 1.00 92.00 95 LEU A O 1
ATOM 766 N N . LYS A 1 96 ? 2.479 -3.114 -3.596 1.00 91.19 96 LYS A N 1
ATOM 767 C CA . LYS A 1 96 ? 3.833 -3.687 -3.712 1.00 91.19 96 LYS A CA 1
ATOM 768 C C . LYS A 1 96 ? 4.015 -4.487 -5.002 1.00 91.19 96 LYS A C 1
ATOM 770 O O . LYS A 1 96 ? 5.039 -4.356 -5.675 1.00 91.19 96 LYS A O 1
ATOM 775 N N . LYS A 1 97 ? 3.027 -5.300 -5.381 1.00 93.75 97 LYS A N 1
ATOM 776 C CA . LYS A 1 97 ? 3.082 -6.086 -6.622 1.00 93.75 97 LYS A CA 1
ATOM 777 C C . LYS A 1 97 ? 2.978 -5.214 -7.876 1.00 93.75 97 LYS A C 1
ATOM 779 O O . LYS A 1 97 ? 3.700 -5.484 -8.835 1.00 93.75 97 LYS A O 1
ATOM 784 N N . LEU A 1 98 ? 2.150 -4.166 -7.868 1.00 92.06 98 LEU A N 1
ATOM 785 C CA . LEU A 1 98 ? 2.057 -3.169 -8.942 1.00 92.06 98 LEU A CA 1
ATOM 786 C C . LEU A 1 98 ? 3.369 -2.396 -9.096 1.00 92.06 98 LEU A C 1
ATOM 788 O O . LEU A 1 98 ? 3.816 -2.179 -10.217 1.00 92.06 98 LEU A O 1
ATOM 792 N N . TYR A 1 99 ? 4.032 -2.045 -7.990 1.00 88.69 99 TYR A N 1
ATOM 793 C CA . TYR A 1 99 ? 5.360 -1.430 -8.022 1.00 88.69 99 TYR A CA 1
ATOM 794 C C . TYR A 1 99 ? 6.386 -2.330 -8.728 1.00 88.69 99 TYR A C 1
ATOM 796 O O . TYR A 1 99 ? 7.084 -1.883 -9.638 1.00 88.69 99 TYR A O 1
ATOM 804 N N . ILE A 1 100 ? 6.431 -3.620 -8.376 1.00 90.00 100 ILE A N 1
ATOM 805 C CA . ILE A 1 100 ? 7.310 -4.593 -9.040 1.00 90.00 100 ILE A CA 1
ATOM 806 C C . ILE A 1 100 ? 6.941 -4.753 -10.520 1.00 90.00 100 ILE A C 1
ATOM 808 O O . ILE A 1 100 ? 7.830 -4.728 -11.370 1.00 90.00 100 ILE A O 1
ATOM 812 N N . TYR A 1 101 ? 5.649 -4.873 -10.835 1.00 91.31 101 TYR A N 1
ATOM 813 C CA . TYR A 1 101 ? 5.155 -4.959 -12.210 1.00 91.31 101 TYR A CA 1
ATOM 814 C C . TYR A 1 101 ? 5.599 -3.742 -13.039 1.00 91.31 101 TYR A C 1
ATOM 816 O O . TYR A 1 101 ? 6.139 -3.916 -14.130 1.00 91.31 101 TYR A O 1
ATOM 824 N N . ASN A 1 102 ? 5.478 -2.524 -12.500 1.00 87.06 102 ASN A N 1
ATOM 825 C CA . ASN A 1 102 ? 5.910 -1.299 -13.173 1.00 87.06 102 ASN A CA 1
ATOM 826 C C . ASN A 1 102 ? 7.434 -1.256 -13.372 1.00 87.06 102 ASN A C 1
ATOM 828 O O . ASN A 1 102 ? 7.889 -0.891 -14.452 1.00 87.06 102 ASN A O 1
ATOM 832 N N . ILE A 1 103 ? 8.238 -1.692 -12.392 1.00 87.06 103 ILE A N 1
ATOM 833 C CA . ILE A 1 103 ? 9.697 -1.821 -12.569 1.00 87.06 103 ILE A CA 1
ATOM 834 C C . ILE A 1 103 ? 10.025 -2.809 -13.691 1.00 87.06 103 ILE A C 1
ATOM 836 O O . ILE A 1 103 ? 10.860 -2.523 -14.548 1.00 87.06 103 ILE A O 1
ATOM 840 N N . GLU A 1 104 ? 9.401 -3.987 -13.685 1.00 87.88 104 GLU A N 1
ATOM 841 C CA . GLU A 1 104 ? 9.646 -5.021 -14.691 1.00 87.88 104 GLU A CA 1
ATOM 842 C C . GLU A 1 104 ? 9.196 -4.572 -16.089 1.00 87.88 104 GLU A C 1
ATOM 844 O O . GLU A 1 104 ? 9.883 -4.857 -17.071 1.00 87.88 104 GLU A O 1
ATOM 849 N N . ARG A 1 105 ? 8.083 -3.8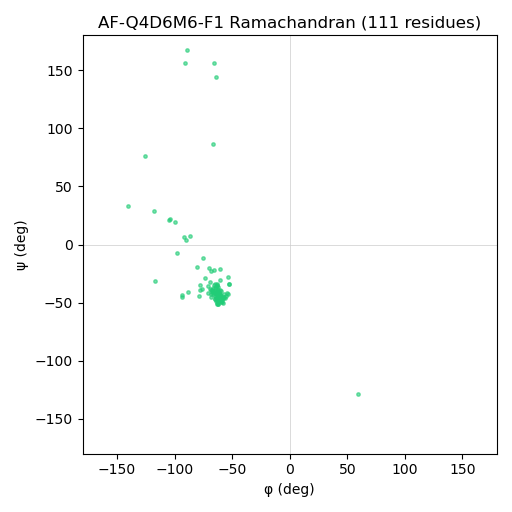35 -16.188 1.00 85.62 105 ARG A N 1
ATOM 850 C CA . ARG A 1 105 ? 7.578 -3.255 -17.437 1.00 85.62 105 ARG A CA 1
ATOM 851 C C . ARG A 1 105 ? 8.485 -2.141 -17.960 1.00 85.62 105 ARG A C 1
ATOM 853 O O . ARG A 1 105 ? 8.843 -2.181 -19.134 1.00 85.62 105 ARG A O 1
ATOM 860 N N . ASN A 1 106 ? 8.931 -1.223 -17.103 1.00 80.00 106 ASN A N 1
ATOM 861 C CA . ASN A 1 106 ? 9.855 -0.143 -17.475 1.00 80.00 106 ASN A CA 1
ATOM 862 C C . ASN A 1 106 ? 11.223 -0.682 -17.914 1.00 80.00 106 ASN A C 1
ATOM 864 O O . ASN A 1 106 ? 11.816 -0.171 -18.857 1.00 80.00 106 ASN A O 1
ATOM 868 N N . LYS A 1 107 ? 11.713 -1.761 -17.286 1.00 76.88 107 LYS A N 1
ATOM 869 C CA . LYS A 1 107 ? 12.943 -2.444 -17.726 1.00 76.88 107 LYS A CA 1
ATOM 870 C C . LYS A 1 107 ? 12.808 -3.087 -19.106 1.00 76.88 107 LYS A C 1
ATOM 872 O O . LYS A 1 107 ? 13.789 -3.144 -19.838 1.00 76.88 107 LYS A O 1
ATOM 877 N N . LYS A 1 108 ? 11.622 -3.598 -19.449 1.00 72.69 108 LYS A N 1
ATOM 878 C CA . LYS A 1 108 ? 11.352 -4.203 -20.764 1.00 72.69 108 LYS A CA 1
ATOM 879 C C . LYS A 1 108 ? 11.124 -3.155 -21.850 1.00 72.69 108 LYS A C 1
ATOM 881 O O . LYS A 1 108 ? 11.540 -3.374 -22.979 1.00 72.69 108 LYS A O 1
ATOM 886 N N . ASN A 1 109 ? 10.509 -2.029 -21.493 1.00 61.72 109 ASN A N 1
ATOM 887 C CA . ASN A 1 109 ? 10.195 -0.934 -22.403 1.00 61.72 109 ASN A CA 1
ATOM 888 C C . ASN A 1 109 ? 10.758 0.390 -21.864 1.00 61.72 109 ASN A C 1
ATOM 890 O O . ASN A 1 109 ? 9.992 1.213 -21.360 1.00 61.72 109 ASN A O 1
ATOM 894 N N . PRO A 1 110 ? 12.076 0.631 -21.982 1.00 61.28 110 PRO A N 1
ATOM 895 C CA . PRO A 1 110 ? 12.674 1.883 -21.518 1.00 61.28 110 PRO A CA 1
ATOM 896 C C . PRO A 1 110 ? 12.109 3.121 -22.235 1.00 61.28 110 PRO A C 1
ATOM 898 O O . PRO A 1 110 ? 12.164 4.209 -21.680 1.00 61.28 110 PRO A O 1
ATOM 901 N N . ALA A 1 111 ? 11.521 2.953 -23.428 1.00 59.81 111 ALA A N 1
ATOM 902 C CA . ALA A 1 111 ? 10.883 4.016 -24.210 1.00 59.81 111 ALA A CA 1
ATOM 903 C C . ALA A 1 111 ? 9.378 4.230 -23.913 1.00 59.81 111 ALA A C 1
ATOM 905 O O . ALA A 1 111 ? 8.732 4.994 -24.621 1.00 59.81 111 ALA A O 1
ATOM 906 N N . ALA A 1 112 ? 8.786 3.524 -22.939 1.00 54.59 112 ALA A N 1
ATOM 907 C CA . ALA A 1 112 ? 7.345 3.604 -22.652 1.00 54.59 112 ALA A CA 1
ATOM 908 C C . ALA A 1 112 ? 6.949 4.648 -21.587 1.00 54.59 112 ALA A C 1
ATOM 910 O O . ALA A 1 112 ? 5.773 4.686 -21.222 1.00 54.59 112 ALA A O 1
ATOM 911 N N . ASN A 1 113 ? 7.893 5.472 -21.118 1.00 48.12 113 ASN A N 1
ATOM 912 C CA . ASN A 1 113 ? 7.640 6.607 -20.224 1.00 48.12 113 ASN A CA 1
ATOM 913 C C . ASN A 1 113 ? 8.019 7.919 -20.899 1.00 48.12 113 ASN A C 1
ATOM 915 O O . ASN A 1 113 ? 9.146 7.975 -21.440 1.00 48.12 113 ASN A O 1
#

Secondary structure (DSSP, 8-state):
--SS-HHHHHHHHHHHHHSHHHHHHHHHHHHHTTTS-HHHHTHHHHHHHHHHHHHHH-HHHHHHHHHHHHHHGGGHHHHTHHHHHHHHHHHHHHHHHHHHHHHHHHHH-TT--

Radius of gyration: 15.98 Å; Cα contacts (8 Å, |Δi|>4): 75; chains: 1; bounding box: 38×35×40 Å

Organism: Trypanosoma cruzi (strain CL Brener) (NCBI:txid353153)

Sequence (113 aa):
MSRNTKEFNDLADKFTKVYDQQRRDLELCLQSRVNDDINFVCQKQKGAYLEGIAQVFCKKEYDAGVKCQKAAGERWSTECFKENVAFGQCTDTVLKKLYIYNIERNKKNPAAN

Foldseek 3Di:
DAPDDPVLLVLLVVLCVVCVVLVVLLVVQCVVCVPHPSCVRSVPSVVSSLVSLCVRFVVVLVVLLVVQCVVCPPCSVPRVVVSVVSSVVRSVVSVVSSVSSVVVVCVVCVPPD

Solvent-accessible surface area (backbone atoms only — not comparable to full-atom values): 6268 Å² total; per-residue (Å²): 131,74,96,60,54,69,69,56,49,55,52,45,56,49,45,58,64,74,44,38,63,38,49,51,52,29,52,52,45,52,68,77,35,78,88,51,66,52,80,67,75,36,43,67,35,48,48,55,38,49,49,51,48,30,68,74,75,28,40,70,36,43,54,48,29,54,53,38,34,69,73,44,53,92,47,20,78,71,75,28,43,68,34,51,50,49,31,50,54,43,51,54,53,48,53,56,50,50,52,50,50,49,53,56,48,42,71,75,37,74,81,76,115